Protein AF-A0A150PCC5-F1 (afdb_monomer_lite)

pLDDT: mean 95.42, std 3.1, range [85.5, 98.56]

Radius of gyration: 12.63 Å; chains: 1; bounding box: 30×24×35 Å

Sequence 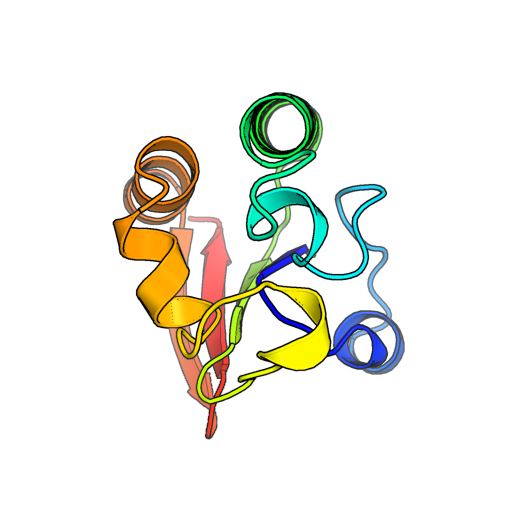(104 aa):
MFVWGFEPVIYDLADRPPATPYLYNVPQRAAWAREEAREALMRDLAASPPAAIVVERRDVFPSVTGDAIDSRDALGGFPALAGLIEARYERAAVIEDFEIYLGR

Organism: Sorangium cellulosum (NCBI:txid56)

Foldseek 3Di:
DAELADCLVCCVVVVHDHLAPPSYCLLCQAPVRNPVVLVRVLVSCVVRPDQKYKFFPPRADCVRRVDRHGSVRVVVVRVSVVVCQVVFWDFPDDDPGITMTGGD

Structure (mmCIF, N/CA/C/O backbone):
data_AF-A0A150PCC5-F1
#
_entry.id   AF-A0A150PCC5-F1
#
loop_
_atom_site.group_PDB
_atom_site.id
_atom_site.type_symbol
_atom_site.label_atom_id
_atom_site.label_alt_id
_atom_site.label_comp_id
_atom_site.label_asym_id
_atom_site.label_entity_id
_atom_site.label_seq_id
_atom_site.pdbx_PDB_ins_code
_atom_site.Cartn_x
_atom_site.Cartn_y
_atom_site.Cartn_z
_atom_site.occupancy
_atom_site.B_iso_or_equiv
_atom_site.auth_seq_id
_atom_site.auth_comp_id
_atom_site.auth_asym_id
_atom_site.auth_atom_id
_atom_site.pdbx_PDB_model_num
ATOM 1 N N . MET A 1 1 ? -7.670 4.343 5.785 1.00 94.56 1 MET A N 1
ATOM 2 C CA . MET A 1 1 ? -7.392 3.052 5.104 1.00 94.56 1 MET A CA 1
ATOM 3 C C . MET A 1 1 ? -6.216 3.267 4.169 1.00 94.56 1 MET A C 1
ATOM 5 O O . MET A 1 1 ? -5.979 4.416 3.822 1.00 94.56 1 MET A O 1
ATOM 9 N N . PHE A 1 2 ? -5.476 2.238 3.774 1.00 97.56 2 PHE A N 1
ATOM 10 C CA . PHE A 1 2 ? -4.449 2.372 2.739 1.00 97.56 2 PHE A CA 1
ATOM 11 C C . PHE A 1 2 ? -4.594 1.267 1.694 1.00 97.56 2 PHE A C 1
ATOM 13 O O . PHE A 1 2 ? -4.737 0.104 2.056 1.00 97.56 2 PHE A O 1
ATOM 20 N N . VAL A 1 3 ? -4.561 1.637 0.417 1.00 97.50 3 VAL A N 1
ATOM 21 C CA . VAL A 1 3 ? -4.592 0.717 -0.722 1.00 97.50 3 VAL A CA 1
ATOM 22 C C . VAL A 1 3 ? -3.205 0.697 -1.357 1.00 97.50 3 VAL A C 1
ATOM 24 O O . VAL A 1 3 ? -2.742 1.691 -1.913 1.00 97.50 3 VAL A O 1
ATOM 27 N N . TRP A 1 4 ? -2.537 -0.446 -1.262 1.00 97.69 4 TRP A N 1
ATOM 28 C CA . TRP A 1 4 ? -1.346 -0.779 -2.027 1.00 97.69 4 TRP A CA 1
ATOM 29 C C . TRP A 1 4 ? -1.784 -1.445 -3.335 1.00 97.69 4 TRP A C 1
ATOM 31 O O . TRP A 1 4 ? -1.892 -2.669 -3.425 1.00 97.69 4 TRP A O 1
ATOM 41 N N . GLY A 1 5 ? -2.087 -0.603 -4.318 1.00 96.56 5 GLY A N 1
ATOM 42 C CA . GLY A 1 5 ? -2.694 -0.988 -5.589 1.00 96.56 5 GLY A CA 1
ATOM 43 C C . GLY A 1 5 ? -2.972 0.224 -6.473 1.00 96.56 5 GLY A C 1
ATOM 44 O O . GLY A 1 5 ? -2.431 1.315 -6.233 1.00 96.56 5 GLY A O 1
ATOM 45 N N . PHE A 1 6 ? -3.848 0.036 -7.455 1.00 93.88 6 PHE A N 1
ATOM 46 C CA . PHE A 1 6 ? -4.319 1.057 -8.390 1.00 93.88 6 PHE A CA 1
ATOM 47 C C . PHE A 1 6 ? -5.838 1.305 -8.313 1.00 93.88 6 PHE A C 1
ATOM 49 O O . PHE A 1 6 ? -6.375 2.029 -9.146 1.00 93.88 6 PHE A O 1
ATOM 56 N N . GLU A 1 7 ? -6.522 0.782 -7.290 1.00 94.75 7 GLU A N 1
ATOM 57 C CA . GLU A 1 7 ? -7.978 0.923 -7.110 1.00 94.75 7 GLU A CA 1
ATOM 58 C C . GLU A 1 7 ? -8.381 1.956 -6.030 1.00 94.75 7 GLU A C 1
ATOM 60 O O . GLU A 1 7 ? -8.783 1.593 -4.917 1.00 94.75 7 GLU A O 1
ATOM 65 N N . PRO A 1 8 ? -8.334 3.279 -6.312 1.00 93.25 8 PRO A N 1
ATOM 66 C CA . PRO A 1 8 ? -8.741 4.307 -5.353 1.00 93.25 8 PRO A CA 1
ATOM 67 C C . PRO A 1 8 ? -10.254 4.323 -5.090 1.00 93.25 8 PRO A C 1
ATOM 69 O O . PRO A 1 8 ? -10.687 4.908 -4.098 1.00 93.25 8 PRO A O 1
ATOM 72 N N . VAL A 1 9 ? -11.065 3.669 -5.933 1.00 95.12 9 VAL A N 1
ATOM 73 C CA . VAL A 1 9 ? -12.523 3.556 -5.744 1.00 95.12 9 VAL A CA 1
ATOM 74 C C . VAL A 1 9 ? -12.882 2.896 -4.409 1.00 95.12 9 VAL A C 1
ATOM 76 O O . VAL A 1 9 ? -13.926 3.185 -3.831 1.00 95.12 9 VAL A O 1
ATOM 79 N N . ILE A 1 10 ? -11.984 2.074 -3.856 1.00 95.38 10 ILE A N 1
ATOM 80 C CA . ILE A 1 10 ? -12.163 1.428 -2.552 1.00 95.38 10 ILE A CA 1
ATOM 81 C C . ILE A 1 10 ? -12.330 2.473 -1.436 1.00 95.38 10 ILE A C 1
ATOM 83 O O . ILE A 1 10 ? -13.107 2.244 -0.512 1.00 95.38 10 ILE A O 1
ATOM 87 N N . TYR A 1 11 ? -11.658 3.629 -1.509 1.00 95.44 11 TYR A N 1
ATOM 88 C CA . TYR A 1 11 ? -11.814 4.697 -0.510 1.00 95.44 11 TYR A CA 1
ATOM 89 C C . TYR A 1 11 ? -13.237 5.261 -0.474 1.00 95.44 11 TYR A C 1
ATOM 91 O O . TYR A 1 11 ? -13.783 5.461 0.611 1.00 95.44 11 TYR A O 1
ATOM 99 N N . ASP A 1 12 ? -13.830 5.469 -1.650 1.00 95.50 12 ASP A N 1
ATOM 100 C CA . ASP A 1 12 ? -15.203 5.953 -1.809 1.00 95.50 12 ASP A CA 1
ATOM 101 C C . ASP A 1 12 ? -16.214 4.900 -1.334 1.00 95.50 12 ASP A C 1
ATOM 103 O O . ASP A 1 12 ? -17.020 5.160 -0.444 1.00 95.50 12 ASP A O 1
ATOM 107 N N . LEU A 1 13 ? -16.091 3.662 -1.826 1.00 95.31 13 LEU A N 1
ATOM 108 C CA . LEU A 1 13 ? -16.996 2.561 -1.473 1.00 95.31 13 LEU A CA 1
ATOM 109 C C . LEU A 1 13 ? -16.959 2.192 0.016 1.00 95.31 13 LEU A C 1
ATOM 111 O O . LEU A 1 13 ? -17.953 1.711 0.559 1.00 95.31 13 LEU A O 1
ATOM 115 N N . ALA A 1 14 ? -15.817 2.388 0.674 1.00 93.44 14 ALA A N 1
ATOM 116 C CA . ALA A 1 14 ? -15.661 2.125 2.099 1.00 93.44 14 ALA A CA 1
ATOM 117 C C . ALA A 1 14 ? -16.040 3.319 2.992 1.00 93.44 14 ALA A C 1
ATOM 119 O O . ALA A 1 14 ? -15.961 3.174 4.215 1.00 93.44 14 ALA A O 1
ATOM 120 N N . ASP A 1 15 ? -16.387 4.477 2.412 1.00 94.56 15 ASP A N 1
ATOM 121 C CA . ASP A 1 15 ? -16.582 5.756 3.114 1.00 94.56 15 ASP A CA 1
ATOM 122 C C . ASP A 1 15 ? -15.417 6.064 4.077 1.00 94.56 15 ASP A C 1
ATOM 124 O O . ASP A 1 15 ? -15.577 6.363 5.265 1.00 94.56 15 ASP A O 1
ATOM 128 N N . ARG A 1 16 ? -14.184 5.866 3.589 1.00 91.19 16 ARG A N 1
ATOM 129 C CA . ARG A 1 16 ? -12.962 5.956 4.401 1.00 91.19 16 ARG A CA 1
ATOM 130 C C . ARG A 1 16 ? -11.914 6.804 3.695 1.00 91.19 16 ARG A C 1
ATOM 132 O O . ARG A 1 16 ? -11.474 6.432 2.607 1.00 91.19 16 ARG A O 1
ATOM 139 N N . PRO A 1 17 ? -11.387 7.857 4.344 1.00 91.69 17 PRO A N 1
ATOM 140 C CA . PRO A 1 17 ? -10.317 8.634 3.748 1.00 91.69 17 PRO A CA 1
ATOM 141 C C . PRO A 1 17 ? -9.029 7.799 3.606 1.00 91.69 17 PRO A C 1
ATOM 143 O O . PRO A 1 17 ? -8.767 6.877 4.409 1.00 91.69 17 PRO A O 1
ATOM 146 N N . PRO A 1 18 ? -8.194 8.132 2.607 1.00 94.50 18 PRO A N 1
ATOM 147 C CA . PRO A 1 18 ? -6.871 7.550 2.477 1.00 94.50 18 PRO A CA 1
ATOM 148 C C . PRO A 1 18 ? -5.995 7.983 3.661 1.00 94.50 18 PRO A C 1
ATOM 150 O O . PRO A 1 18 ? -6.055 9.118 4.125 1.00 94.50 18 PRO A O 1
ATOM 153 N N . ALA A 1 19 ? -5.185 7.060 4.178 1.00 94.56 19 ALA A N 1
ATOM 154 C CA . ALA A 1 19 ? -4.270 7.324 5.293 1.00 94.56 19 ALA A CA 1
ATOM 155 C C . ALA A 1 19 ? -3.026 8.118 4.869 1.00 94.56 19 ALA A C 1
ATOM 157 O O . ALA A 1 19 ? -2.277 8.589 5.718 1.00 94.56 19 ALA A O 1
ATOM 158 N N . THR A 1 20 ? -2.806 8.248 3.562 1.00 95.31 20 THR A N 1
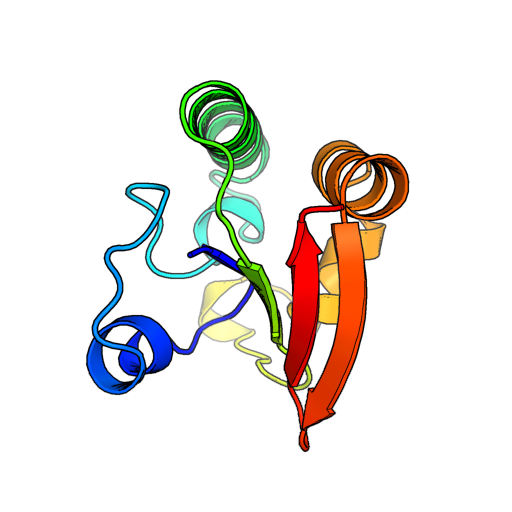ATOM 159 C CA . THR A 1 20 ? -1.653 8.923 2.965 1.00 95.31 20 THR A CA 1
ATOM 160 C C . THR A 1 20 ? -2.132 9.729 1.754 1.00 95.31 20 THR A C 1
ATOM 162 O O . THR A 1 20 ? -3.177 9.394 1.192 1.00 95.31 20 THR A O 1
ATOM 165 N N . PRO A 1 21 ? -1.388 10.746 1.291 1.00 93.62 21 PRO A N 1
ATOM 166 C CA . PRO A 1 21 ? -1.696 11.438 0.038 1.00 93.62 21 PRO A CA 1
ATOM 167 C C . PRO A 1 21 ? -1.592 10.541 -1.211 1.00 93.62 21 PRO A C 1
ATOM 169 O O . PRO A 1 21 ? -2.083 10.912 -2.277 1.00 93.62 21 PRO A O 1
ATOM 172 N N . TYR A 1 22 ? -0.958 9.369 -1.104 1.00 94.88 22 TYR A N 1
ATOM 173 C CA . TYR A 1 22 ? -0.835 8.413 -2.200 1.00 94.88 22 TYR A CA 1
ATOM 174 C C . TYR A 1 22 ? -2.126 7.601 -2.365 1.00 94.88 22 TYR A C 1
ATOM 176 O O . TYR A 1 22 ? -2.400 6.667 -1.612 1.00 94.88 22 TYR A O 1
ATOM 184 N N . LEU A 1 23 ? -2.917 7.961 -3.382 1.00 93.50 23 LEU A N 1
ATOM 185 C CA . LEU A 1 23 ? -4.162 7.268 -3.746 1.00 93.50 23 LEU A CA 1
ATOM 186 C C . LEU A 1 23 ? -3.928 5.916 -4.442 1.00 93.50 23 LEU A C 1
ATOM 188 O O . LEU A 1 23 ? -4.820 5.076 -4.452 1.00 93.50 23 LEU A O 1
ATOM 192 N N . TYR A 1 24 ? -2.741 5.729 -5.017 1.00 93.25 24 TYR A N 1
ATOM 193 C CA . TYR A 1 24 ? -2.268 4.525 -5.697 1.00 93.25 24 TYR A CA 1
ATOM 194 C C . TYR A 1 24 ? -0.741 4.441 -5.556 1.00 93.25 24 TYR A C 1
ATOM 196 O O . TYR A 1 24 ? -0.087 5.437 -5.229 1.00 93.25 24 TYR A O 1
ATOM 204 N N . ASN A 1 25 ? -0.155 3.271 -5.808 1.00 95.06 25 ASN A N 1
ATOM 205 C CA . ASN A 1 25 ? 1.241 2.988 -5.446 1.00 95.06 25 ASN A CA 1
ATOM 206 C C . ASN A 1 25 ? 2.286 3.164 -6.569 1.00 95.06 25 ASN A C 1
ATOM 208 O O . ASN A 1 25 ? 3.444 2.767 -6.413 1.00 95.06 25 ASN A O 1
ATOM 212 N N . VAL A 1 26 ? 1.904 3.753 -7.707 1.00 94.56 26 VAL A N 1
ATOM 213 C CA . VAL A 1 26 ? 2.812 3.970 -8.850 1.00 94.56 26 VAL A CA 1
ATOM 214 C C . VAL A 1 26 ? 4.090 4.715 -8.446 1.00 94.56 26 VAL A C 1
ATOM 216 O O . VAL A 1 26 ? 5.156 4.227 -8.820 1.00 94.56 26 VAL A O 1
ATOM 219 N N . PRO A 1 27 ? 4.066 5.825 -7.676 1.00 95.31 27 PRO A N 1
ATOM 220 C CA . PRO A 1 27 ? 5.302 6.514 -7.289 1.00 95.31 27 PRO A CA 1
ATOM 221 C C . PRO A 1 27 ? 6.276 5.615 -6.516 1.00 95.31 27 PRO A C 1
ATOM 223 O O . PRO A 1 27 ? 7.483 5.701 -6.707 1.00 95.31 27 PRO A O 1
ATOM 226 N N . GLN A 1 28 ? 5.763 4.698 -5.692 1.00 96.50 28 GLN A N 1
ATOM 227 C CA . GLN A 1 28 ? 6.560 3.742 -4.914 1.00 96.50 28 GLN A CA 1
ATOM 228 C C . GLN A 1 28 ? 7.061 2.551 -5.738 1.00 96.50 28 GLN A C 1
ATOM 230 O O . GLN A 1 28 ? 7.862 1.748 -5.246 1.00 96.50 28 GLN A O 1
ATOM 235 N N . ARG A 1 29 ? 6.574 2.401 -6.971 1.00 94.56 29 ARG A N 1
ATOM 236 C CA . ARG A 1 29 ? 6.953 1.332 -7.8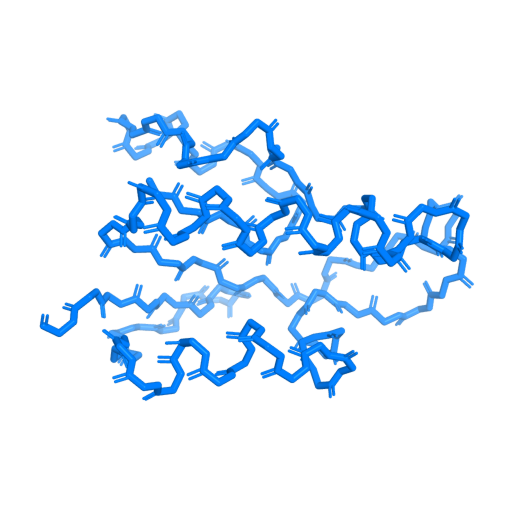97 1.00 94.56 29 ARG A CA 1
ATOM 237 C C . ARG A 1 29 ? 7.838 1.849 -9.024 1.00 94.56 29 ARG A C 1
ATOM 239 O O . ARG A 1 29 ? 8.805 1.178 -9.368 1.00 94.56 29 ARG A O 1
ATOM 246 N N . ALA A 1 30 ? 7.584 3.038 -9.551 1.00 92.62 30 ALA A N 1
ATOM 247 C CA . ALA A 1 30 ? 8.299 3.565 -10.701 1.00 92.62 30 ALA A CA 1
ATOM 248 C C . ALA A 1 30 ? 9.733 4.001 -10.349 1.00 92.62 30 ALA A C 1
ATOM 250 O O . ALA A 1 30 ? 9.962 4.718 -9.377 1.00 92.62 30 ALA A O 1
ATOM 251 N N . ALA A 1 31 ? 10.710 3.587 -11.162 1.00 90.31 31 ALA A N 1
ATOM 252 C CA . ALA A 1 31 ? 12.139 3.763 -10.869 1.00 90.31 31 ALA A CA 1
ATOM 253 C C . ALA A 1 31 ? 12.580 5.223 -10.642 1.00 90.31 31 ALA A C 1
ATOM 255 O O . ALA A 1 31 ? 13.581 5.456 -9.977 1.00 90.31 31 ALA A O 1
ATOM 256 N N . TRP A 1 32 ? 11.841 6.197 -11.176 1.00 89.56 32 TRP A N 1
ATOM 257 C CA . TRP A 1 32 ? 12.179 7.621 -11.124 1.00 89.56 32 TRP A CA 1
ATOM 258 C C . TRP A 1 32 ? 11.806 8.334 -9.811 1.00 89.56 32 TRP A C 1
ATOM 260 O O . TRP A 1 32 ? 12.267 9.452 -9.611 1.00 89.56 32 TRP A O 1
ATOM 270 N N . ALA A 1 33 ? 10.988 7.735 -8.936 1.00 94.31 33 ALA A N 1
ATOM 271 C CA . ALA A 1 33 ? 10.630 8.312 -7.624 1.00 94.31 33 ALA A CA 1
ATOM 272 C C . ALA A 1 33 ? 10.548 7.283 -6.486 1.00 94.31 33 ALA A C 1
ATOM 274 O O . ALA A 1 33 ? 10.107 7.605 -5.381 1.00 94.31 33 ALA A O 1
ATOM 275 N N . ARG A 1 34 ? 10.925 6.029 -6.764 1.00 94.62 34 ARG A N 1
ATOM 276 C CA . ARG A 1 34 ? 10.706 4.880 -5.884 1.00 94.62 34 ARG A CA 1
ATOM 277 C C . ARG A 1 34 ? 11.198 5.122 -4.462 1.00 94.62 34 ARG A C 1
ATOM 279 O O . ARG A 1 34 ? 10.452 4.853 -3.526 1.00 94.62 34 ARG A O 1
ATOM 286 N N . GLU A 1 35 ? 12.434 5.577 -4.299 1.00 96.00 35 GLU A N 1
ATOM 287 C CA . GLU A 1 35 ? 13.068 5.683 -2.983 1.00 96.00 35 GLU A CA 1
ATOM 288 C C . GLU A 1 35 ? 12.407 6.786 -2.148 1.00 96.00 35 GLU A C 1
ATOM 290 O O . GLU A 1 35 ? 11.876 6.517 -1.067 1.00 96.00 35 GLU A O 1
ATOM 295 N N . GLU A 1 36 ? 12.307 8.000 -2.690 1.00 97.50 36 GLU A N 1
ATOM 296 C CA . GLU A 1 36 ? 11.724 9.148 -1.994 1.00 97.50 36 GLU A CA 1
ATOM 297 C C . GLU A 1 36 ? 10.240 8.925 -1.669 1.00 97.50 36 GLU A C 1
ATOM 299 O O . GLU A 1 36 ? 9.774 9.263 -0.575 1.00 97.50 36 GLU A O 1
ATOM 304 N N . ALA A 1 37 ? 9.486 8.318 -2.592 1.00 97.69 37 ALA A N 1
ATOM 305 C CA . ALA A 1 37 ? 8.068 8.031 -2.396 1.00 97.69 37 ALA A CA 1
ATOM 306 C C . ALA A 1 37 ? 7.827 6.921 -1.364 1.00 97.69 37 ALA A C 1
ATOM 308 O O . ALA A 1 37 ? 6.820 6.953 -0.651 1.00 97.69 37 ALA A O 1
ATOM 309 N N . ARG A 1 38 ? 8.727 5.935 -1.270 1.00 98.12 38 ARG A N 1
ATOM 310 C CA . ARG A 1 38 ? 8.665 4.882 -0.246 1.00 98.12 38 ARG A CA 1
ATOM 311 C C . ARG A 1 38 ? 8.978 5.436 1.135 1.00 98.12 38 ARG A C 1
ATOM 313 O O . ARG A 1 38 ? 8.268 5.112 2.084 1.00 98.12 38 ARG A O 1
ATOM 320 N N . GLU A 1 39 ? 9.983 6.296 1.254 1.00 98.25 39 GLU A N 1
ATOM 321 C CA . GLU A 1 39 ? 10.288 6.968 2.518 1.00 98.25 39 GLU A CA 1
ATOM 322 C C . GLU A 1 39 ? 9.130 7.849 2.993 1.00 98.25 39 GLU A C 1
ATOM 324 O O . GLU A 1 39 ? 8.744 7.785 4.162 1.00 98.25 39 GLU A O 1
ATOM 329 N N . ALA A 1 40 ? 8.557 8.653 2.093 1.00 98.25 40 ALA A N 1
ATOM 330 C CA . ALA A 1 40 ? 7.395 9.480 2.398 1.00 98.25 40 ALA A CA 1
ATOM 331 C C . ALA A 1 40 ? 6.204 8.625 2.848 1.00 98.25 40 ALA A C 1
ATOM 333 O O . ALA A 1 40 ? 5.639 8.882 3.909 1.00 98.25 40 ALA A O 1
ATOM 334 N N . LEU A 1 41 ? 5.906 7.548 2.114 1.00 98.31 41 LEU A N 1
ATOM 335 C CA . LEU A 1 41 ? 4.848 6.610 2.477 1.00 98.31 41 LEU A CA 1
ATOM 336 C C . LEU A 1 41 ? 5.050 6.028 3.885 1.00 98.31 41 LEU A C 1
ATOM 338 O O . LEU A 1 41 ? 4.117 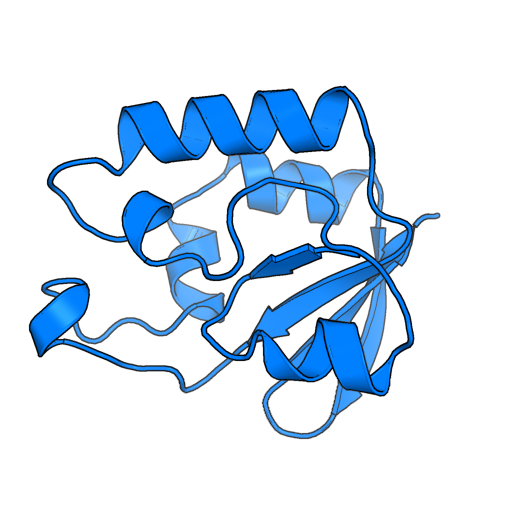6.009 4.684 1.00 98.31 41 LEU A O 1
ATOM 342 N N . MET A 1 42 ? 6.261 5.574 4.219 1.00 98.38 42 MET A N 1
ATOM 343 C CA . MET A 1 42 ? 6.521 5.008 5.546 1.00 98.38 42 MET A CA 1
ATOM 344 C C . MET A 1 42 ? 6.403 6.049 6.664 1.00 98.38 42 MET A C 1
ATOM 346 O O . MET A 1 42 ? 5.940 5.704 7.753 1.00 98.38 42 MET A O 1
ATOM 350 N N . ARG A 1 43 ? 6.771 7.315 6.413 1.00 98.31 43 ARG A N 1
ATOM 351 C CA . ARG A 1 43 ? 6.538 8.415 7.367 1.00 98.31 43 ARG A CA 1
ATOM 352 C C . ARG A 1 43 ? 5.044 8.639 7.603 1.00 98.31 43 ARG A C 1
ATOM 354 O O . ARG A 1 43 ? 4.631 8.716 8.759 1.00 98.31 43 ARG A O 1
ATOM 361 N N . ASP A 1 44 ? 4.244 8.671 6.542 1.00 97.81 44 ASP A N 1
ATOM 362 C CA . ASP A 1 44 ? 2.797 8.889 6.639 1.00 97.81 44 ASP A CA 1
ATOM 363 C C . ASP A 1 44 ? 2.101 7.743 7.386 1.00 97.81 44 ASP A C 1
ATOM 365 O O . ASP A 1 44 ? 1.332 7.981 8.318 1.00 97.81 44 ASP A O 1
ATOM 369 N N . LEU A 1 45 ? 2.435 6.490 7.055 1.00 97.44 45 LEU A N 1
ATOM 370 C CA . LEU A 1 45 ? 1.884 5.305 7.724 1.00 97.44 45 LEU A CA 1
ATOM 371 C C . LEU A 1 45 ? 2.295 5.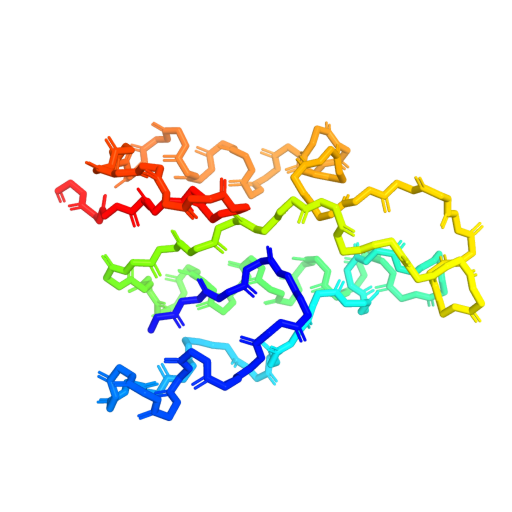207 9.200 1.00 97.44 45 LEU A C 1
ATOM 373 O O . LEU A 1 45 ? 1.553 4.648 10.008 1.00 97.44 45 LEU A O 1
ATOM 377 N N . ALA A 1 46 ? 3.467 5.728 9.570 1.00 96.81 46 ALA A N 1
ATOM 378 C CA . ALA A 1 46 ? 3.889 5.800 10.965 1.00 96.81 46 ALA A CA 1
ATOM 379 C C . ALA A 1 46 ? 3.141 6.898 11.738 1.00 96.81 46 ALA A C 1
ATOM 381 O O . ALA A 1 46 ? 2.779 6.683 12.896 1.00 96.81 46 ALA A O 1
ATOM 382 N N . ALA A 1 47 ? 2.903 8.053 11.108 1.00 96.56 47 ALA A N 1
ATOM 383 C CA . ALA A 1 47 ? 2.191 9.179 11.710 1.00 96.56 47 ALA A CA 1
ATOM 384 C C . ALA A 1 47 ? 0.683 8.917 11.854 1.00 96.56 47 ALA A C 1
ATOM 386 O O . ALA A 1 47 ? 0.079 9.329 12.844 1.00 96.56 47 ALA A O 1
ATOM 387 N N . SER A 1 48 ? 0.084 8.217 10.889 1.00 94.62 48 SER A N 1
ATOM 388 C CA . SER A 1 48 ? -1.339 7.873 10.869 1.00 94.62 48 SER A CA 1
ATOM 389 C C . SER A 1 48 ? -1.538 6.418 10.421 1.00 94.62 48 SER A C 1
ATOM 391 O O . SER A 1 48 ? -1.828 6.155 9.249 1.00 94.62 48 SER A O 1
ATOM 393 N N . PRO A 1 49 ? -1.368 5.441 11.333 1.00 96.00 49 PRO A N 1
ATOM 394 C CA . PRO A 1 49 ? -1.536 4.032 10.999 1.00 96.00 49 PRO A CA 1
ATOM 395 C C . PRO A 1 49 ? -2.966 3.745 10.512 1.00 96.00 49 PRO A C 1
ATOM 397 O O . PRO A 1 49 ? -3.927 4.008 11.242 1.00 96.00 49 PRO A O 1
ATOM 400 N N . PRO A 1 50 ? -3.159 3.213 9.292 1.00 96.62 50 PRO A N 1
ATOM 401 C CA . PRO A 1 50 ? -4.493 2.891 8.806 1.00 96.62 50 PRO A CA 1
ATOM 402 C C . PRO A 1 50 ? -5.117 1.739 9.603 1.00 96.62 50 PRO A C 1
ATOM 404 O O . PRO A 1 50 ? -4.448 0.783 9.959 1.00 96.62 50 PRO A O 1
ATOM 407 N N . ALA A 1 51 ? -6.440 1.757 9.786 1.00 96.00 51 ALA A N 1
ATOM 408 C CA . ALA A 1 51 ? -7.154 0.608 10.364 1.00 96.00 51 ALA A CA 1
ATOM 409 C C . ALA A 1 51 ? -7.134 -0.645 9.460 1.00 96.00 51 ALA A C 1
ATOM 411 O O . ALA A 1 51 ? -7.331 -1.759 9.939 1.00 96.00 51 ALA A O 1
ATOM 412 N N . ALA A 1 52 ? -6.929 -0.450 8.154 1.00 97.12 52 ALA A N 1
ATOM 413 C CA . ALA A 1 52 ? -6.877 -1.511 7.159 1.00 97.12 52 ALA A CA 1
ATOM 414 C C . ALA A 1 52 ? -5.880 -1.170 6.045 1.00 97.12 52 ALA A C 1
ATOM 416 O O . ALA A 1 52 ? -5.852 -0.022 5.578 1.00 97.12 52 ALA A O 1
ATOM 417 N N . ILE A 1 53 ? -5.119 -2.174 5.611 1.00 98.00 53 ILE A N 1
ATOM 418 C CA . ILE A 1 53 ? -4.280 -2.151 4.412 1.00 98.00 53 ILE A CA 1
ATOM 419 C C . ILE A 1 53 ? -4.866 -3.149 3.412 1.00 98.00 53 ILE A C 1
ATOM 421 O O . ILE A 1 53 ? -5.075 -4.312 3.747 1.00 98.00 53 ILE A O 1
ATOM 425 N N . VAL A 1 54 ? -5.127 -2.694 2.192 1.00 98.00 54 VAL A N 1
ATOM 426 C CA . VAL A 1 54 ? -5.562 -3.533 1.073 1.00 98.00 54 VAL A CA 1
ATOM 427 C C . VAL A 1 54 ? -4.387 -3.690 0.120 1.00 98.00 54 VAL A C 1
ATOM 429 O O . VAL A 1 54 ? -3.787 -2.692 -0.266 1.00 98.00 54 VAL A O 1
ATOM 432 N N . VAL A 1 55 ? -4.040 -4.920 -0.237 1.00 98.25 55 VAL A N 1
ATOM 433 C CA . VAL A 1 55 ? -2.979 -5.241 -1.199 1.00 98.25 55 VAL A CA 1
ATOM 434 C C . VAL A 1 55 ? -3.629 -5.853 -2.429 1.00 98.25 55 VAL A C 1
ATOM 436 O O . VAL A 1 55 ? -4.320 -6.864 -2.319 1.00 98.25 55 VAL A O 1
ATOM 439 N N . GLU A 1 56 ? -3.410 -5.235 -3.581 1.00 97.81 56 GLU A N 1
ATOM 440 C CA . GLU A 1 56 ? -3.985 -5.654 -4.858 1.00 97.81 56 GLU A CA 1
ATOM 441 C C . GLU A 1 56 ? -3.050 -6.589 -5.638 1.00 97.81 56 GLU A C 1
ATOM 443 O O . GLU A 1 56 ? -1.822 -6.496 -5.543 1.00 97.81 56 GLU A O 1
ATOM 448 N N . ARG A 1 57 ? -3.645 -7.505 -6.402 1.00 97.25 57 ARG A N 1
ATOM 449 C CA . ARG A 1 57 ? -2.991 -8.430 -7.331 1.00 97.25 57 ARG A CA 1
ATOM 450 C C . ARG A 1 57 ? -3.451 -8.157 -8.758 1.00 97.25 57 ARG A C 1
ATOM 452 O O . ARG A 1 57 ? -4.537 -7.635 -8.981 1.00 97.25 57 ARG A O 1
ATOM 459 N N . ARG A 1 58 ? -2.643 -8.588 -9.731 1.00 94.25 58 ARG A N 1
ATOM 460 C CA . ARG A 1 58 ? -2.919 -8.506 -11.182 1.00 94.25 58 ARG A CA 1
ATOM 461 C C . ARG A 1 58 ? -3.106 -7.086 -11.745 1.00 94.25 58 ARG A C 1
ATOM 463 O O . ARG A 1 58 ? -3.410 -6.945 -12.928 1.00 94.25 58 ARG A O 1
ATOM 470 N N . ASP A 1 59 ? -2.802 -6.048 -10.972 1.00 93.19 59 ASP A N 1
ATOM 471 C CA . ASP A 1 59 ? -2.801 -4.639 -11.378 1.00 93.19 59 ASP A CA 1
ATOM 472 C C . ASP A 1 59 ? -1.485 -4.252 -12.084 1.00 93.19 59 ASP A C 1
ATOM 474 O O . ASP A 1 59 ? -0.631 -3.491 -11.607 1.00 93.19 59 ASP A O 1
ATOM 478 N N . VAL A 1 60 ? -1.283 -4.851 -13.257 1.00 91.00 60 VAL A N 1
ATOM 479 C CA . VAL A 1 60 ? -0.055 -4.704 -14.044 1.00 91.00 60 VAL A CA 1
ATOM 480 C C . VAL A 1 60 ? -0.197 -3.560 -15.050 1.00 91.00 60 VAL A C 1
ATOM 482 O O . VAL A 1 60 ? -0.977 -3.644 -15.997 1.00 91.00 60 VAL A O 1
ATOM 485 N N . PHE A 1 61 ? 0.622 -2.513 -14.893 1.00 87.44 61 PHE A N 1
ATOM 486 C CA . PHE A 1 61 ? 0.623 -1.325 -15.761 1.00 87.44 61 PHE A CA 1
ATOM 487 C C . PHE A 1 61 ? 2.031 -0.989 -16.293 1.00 87.44 61 PHE A C 1
ATOM 489 O O . PHE A 1 61 ? 2.625 0.014 -15.885 1.00 87.44 61 PHE A O 1
ATOM 496 N N . PRO A 1 62 ? 2.585 -1.766 -17.248 1.00 88.12 62 PRO A N 1
ATOM 497 C CA . PRO A 1 62 ? 3.991 -1.643 -17.641 1.00 88.12 62 PRO A CA 1
ATOM 498 C C . PRO A 1 62 ? 4.341 -0.308 -18.291 1.00 88.12 62 PRO A C 1
ATOM 500 O O . PRO A 1 62 ? 5.445 0.200 -18.109 1.00 88.12 62 PRO A O 1
ATOM 503 N N . SER A 1 63 ? 3.392 0.299 -19.006 1.00 87.00 63 SER A N 1
ATOM 504 C CA . SER A 1 63 ? 3.560 1.635 -19.587 1.00 87.00 63 SER A CA 1
ATOM 505 C C . SER A 1 63 ? 3.719 2.737 -18.535 1.00 87.00 63 SER A C 1
ATOM 507 O O . SER A 1 63 ? 4.150 3.833 -18.877 1.00 87.00 63 SER A O 1
ATOM 509 N N . VAL A 1 64 ? 3.354 2.463 -17.278 1.00 85.75 64 VAL A N 1
ATOM 510 C CA . VAL A 1 64 ? 3.386 3.417 -16.165 1.00 85.75 64 VAL A CA 1
ATOM 511 C C . VAL A 1 64 ? 4.538 3.108 -15.208 1.00 85.75 64 VAL A C 1
ATOM 513 O O . VAL A 1 64 ? 5.302 4.008 -14.857 1.00 85.75 64 VAL A O 1
ATOM 516 N N . THR A 1 65 ? 4.689 1.850 -14.783 1.00 85.50 65 THR A N 1
ATOM 517 C CA . THR A 1 65 ? 5.693 1.455 -13.777 1.00 85.50 65 THR A CA 1
ATOM 518 C C . THR A 1 65 ? 7.046 1.088 -14.380 1.00 85.50 65 THR A C 1
ATOM 520 O O . THR A 1 65 ? 8.054 1.134 -13.675 1.00 85.50 65 THR A O 1
ATOM 523 N N . GLY A 1 66 ? 7.087 0.769 -15.678 1.00 87.12 66 GLY A N 1
ATOM 524 C CA . GLY A 1 66 ? 8.284 0.290 -16.369 1.00 87.12 66 GLY A CA 1
ATOM 525 C C . GLY A 1 66 ? 8.588 -1.195 -16.137 1.00 87.12 66 GLY A C 1
ATOM 526 O O . GLY A 1 66 ? 9.649 -1.660 -16.548 1.00 87.12 66 GLY A O 1
ATOM 527 N N . ASP A 1 67 ? 7.682 -1.940 -15.495 1.00 87.50 67 ASP A N 1
ATOM 528 C CA . ASP A 1 67 ? 7.804 -3.377 -15.230 1.00 87.50 67 ASP A CA 1
ATOM 529 C C . ASP A 1 67 ? 6.456 -4.113 -15.354 1.00 87.50 67 ASP A C 1
ATOM 531 O O . ASP A 1 67 ? 5.394 -3.503 -15.418 1.00 87.50 67 ASP A O 1
ATOM 535 N N . ALA A 1 68 ? 6.502 -5.447 -15.427 1.00 91.56 68 ALA A N 1
ATOM 536 C CA . ALA A 1 68 ? 5.319 -6.312 -15.503 1.00 91.56 68 ALA A CA 1
ATOM 537 C C . ALA A 1 68 ? 4.970 -6.953 -14.146 1.00 91.56 68 ALA A C 1
ATOM 539 O O . ALA A 1 68 ? 4.433 -8.058 -14.098 1.00 91.56 68 ALA A O 1
ATOM 540 N N . ILE A 1 69 ? 5.343 -6.294 -13.050 1.00 93.69 69 ILE A N 1
ATOM 541 C CA . ILE A 1 69 ? 5.101 -6.773 -11.686 1.00 93.69 69 ILE A CA 1
ATOM 542 C C . ILE A 1 69 ? 3.728 -6.238 -11.251 1.00 93.69 69 ILE A C 1
ATOM 544 O O . ILE A 1 69 ? 3.334 -5.163 -11.694 1.00 93.69 69 ILE A O 1
ATOM 548 N N . ASP A 1 70 ? 2.965 -6.966 -10.440 1.00 95.25 70 ASP A N 1
ATOM 549 C CA . ASP A 1 70 ? 1.746 -6.427 -9.821 1.00 95.25 70 ASP A CA 1
ATOM 550 C C . ASP A 1 70 ? 2.063 -5.790 -8.457 1.00 95.25 70 ASP A C 1
ATOM 552 O O . ASP A 1 70 ? 3.208 -5.790 -7.988 1.00 95.25 70 ASP A O 1
ATOM 556 N N . SER A 1 71 ? 1.075 -5.189 -7.808 1.00 96.81 71 SER A N 1
ATOM 557 C CA . SER A 1 71 ? 1.285 -4.545 -6.516 1.00 96.81 71 SER A CA 1
ATOM 558 C C . SER A 1 71 ? 1.687 -5.546 -5.444 1.00 96.81 71 SER A C 1
ATOM 560 O O . SER A 1 71 ? 2.668 -5.314 -4.727 1.00 96.81 71 SER A O 1
ATOM 562 N N . ARG A 1 72 ? 1.012 -6.689 -5.347 1.00 96.94 72 ARG A N 1
ATOM 563 C CA . ARG A 1 72 ? 1.359 -7.717 -4.367 1.00 96.94 72 ARG A CA 1
ATOM 564 C C . ARG A 1 72 ? 2.810 -8.169 -4.500 1.00 96.94 72 ARG A C 1
ATOM 566 O O . ARG A 1 72 ? 3.498 -8.272 -3.487 1.00 96.94 72 ARG A O 1
ATOM 573 N N . ASP A 1 73 ? 3.289 -8.471 -5.699 1.00 96.06 73 ASP A N 1
ATOM 574 C CA . ASP A 1 73 ? 4.648 -8.970 -5.908 1.00 96.06 73 ASP A CA 1
ATOM 575 C C . ASP A 1 73 ? 5.686 -7.857 -5.737 1.00 96.06 73 ASP A C 1
ATOM 577 O O . ASP A 1 73 ? 6.774 -8.102 -5.204 1.00 96.06 73 ASP A O 1
ATOM 581 N N . ALA A 1 74 ? 5.326 -6.606 -6.048 1.00 95.50 74 ALA A N 1
ATOM 582 C CA . ALA A 1 74 ? 6.159 -5.444 -5.745 1.00 95.50 74 ALA A CA 1
ATOM 583 C C . ALA A 1 74 ? 6.411 -5.266 -4.234 1.00 95.50 74 ALA A C 1
ATOM 585 O O . ALA A 1 74 ? 7.437 -4.689 -3.855 1.00 95.50 74 ALA A O 1
ATOM 586 N N . LEU A 1 75 ? 5.538 -5.798 -3.367 1.00 95.44 75 LEU A N 1
ATOM 587 C CA . LEU A 1 75 ? 5.727 -5.787 -1.912 1.00 95.44 75 LEU A CA 1
ATOM 588 C C . LEU A 1 75 ? 6.996 -6.544 -1.487 1.00 95.44 75 LEU A C 1
ATOM 590 O O . LEU A 1 75 ? 7.681 -6.117 -0.558 1.00 95.44 75 LEU A O 1
ATOM 594 N N . GLY A 1 76 ? 7.364 -7.617 -2.200 1.00 92.75 76 GLY A N 1
ATOM 595 C CA . GLY A 1 76 ? 8.601 -8.366 -1.942 1.00 92.75 76 GLY A CA 1
ATOM 596 C C . GLY A 1 76 ? 9.866 -7.524 -2.143 1.00 92.75 76 GLY A C 1
ATOM 597 O O . GLY A 1 76 ? 10.877 -7.747 -1.482 1.00 92.75 76 GLY A O 1
ATOM 598 N N . GLY A 1 77 ? 9.793 -6.503 -3.001 1.00 94.56 77 GLY A N 1
ATOM 599 C CA . GLY A 1 77 ? 10.852 -5.519 -3.208 1.00 94.56 77 GLY A CA 1
ATOM 600 C C . GLY A 1 77 ? 10.789 -4.322 -2.257 1.00 94.56 77 GLY A C 1
ATOM 601 O O . GLY A 1 77 ? 11.538 -3.367 -2.467 1.00 94.56 77 GLY A O 1
ATOM 602 N N . PHE A 1 78 ? 9.901 -4.319 -1.257 1.00 97.56 78 PHE A N 1
ATOM 603 C CA . PHE A 1 78 ? 9.726 -3.219 -0.305 1.00 97.56 78 PHE A CA 1
ATOM 604 C C . PHE A 1 78 ? 9.651 -3.716 1.156 1.00 97.56 78 PHE A C 1
ATOM 606 O O . PHE A 1 78 ? 8.585 -3.682 1.781 1.00 97.56 78 PHE A O 1
ATOM 613 N N . PRO A 1 79 ? 10.794 -4.132 1.744 1.00 98.00 79 PRO A N 1
ATOM 614 C CA . PRO A 1 79 ? 10.829 -4.777 3.059 1.00 98.00 79 PRO A CA 1
ATOM 615 C C . PRO A 1 79 ? 10.222 -3.953 4.200 1.00 98.00 7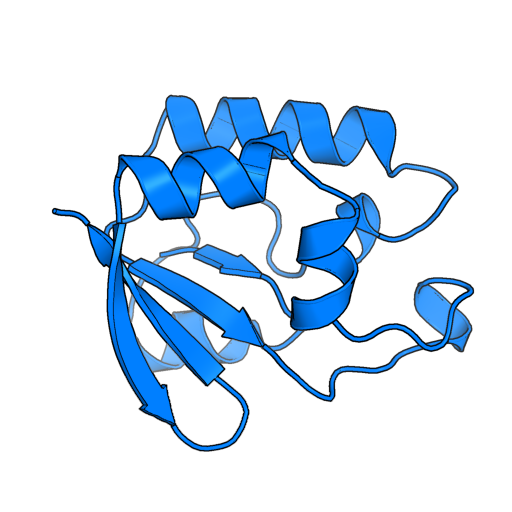9 PRO A C 1
ATOM 617 O O . PRO A 1 79 ? 9.667 -4.525 5.131 1.00 98.00 79 PRO A O 1
ATOM 620 N N . ALA A 1 80 ? 10.297 -2.619 4.139 1.00 98.19 80 ALA A N 1
ATOM 621 C CA . ALA A 1 80 ? 9.752 -1.757 5.187 1.00 98.19 80 ALA A CA 1
ATOM 622 C C . ALA A 1 80 ? 8.218 -1.852 5.290 1.00 98.19 80 ALA A C 1
ATOM 624 O O . ALA A 1 80 ? 7.687 -1.986 6.392 1.00 98.19 80 ALA A O 1
ATOM 625 N N . LEU A 1 81 ? 7.507 -1.836 4.156 1.00 98.38 81 LEU A N 1
ATOM 626 C CA . LEU A 1 81 ? 6.052 -1.999 4.144 1.00 98.38 81 LEU A CA 1
ATOM 627 C C . LEU A 1 81 ? 5.655 -3.443 4.468 1.00 98.38 81 LEU A C 1
ATOM 629 O O . LEU A 1 81 ? 4.741 -3.659 5.261 1.00 98.38 81 LEU A O 1
ATOM 633 N N . ALA A 1 82 ? 6.373 -4.424 3.910 1.00 98.25 82 ALA A N 1
ATOM 634 C CA . ALA A 1 82 ? 6.136 -5.837 4.205 1.00 98.25 82 ALA A CA 1
ATOM 635 C C . ALA A 1 82 ? 6.274 -6.128 5.711 1.00 98.25 82 ALA A C 1
ATOM 637 O O . ALA A 1 82 ? 5.379 -6.719 6.315 1.00 98.25 82 ALA A O 1
ATOM 638 N N . GLY A 1 83 ? 7.343 -5.623 6.334 1.00 98.12 83 GLY A N 1
ATOM 639 C CA . GLY A 1 83 ? 7.587 -5.754 7.768 1.00 98.12 83 GLY A CA 1
ATOM 640 C C . GLY A 1 83 ? 6.556 -5.017 8.624 1.00 98.12 83 GLY A C 1
ATOM 641 O O . GLY A 1 83 ? 6.152 -5.534 9.663 1.00 98.12 83 GLY A O 1
ATOM 642 N N . LEU A 1 84 ? 6.067 -3.845 8.194 1.00 98.25 84 LEU A N 1
ATOM 643 C CA . LEU A 1 84 ? 4.972 -3.148 8.880 1.00 98.25 84 LEU A CA 1
ATOM 644 C C . LEU A 1 84 ? 3.695 -4.001 8.906 1.00 98.25 84 LEU A C 1
ATOM 646 O O . LEU A 1 84 ? 3.078 -4.138 9.966 1.00 98.25 84 LEU A O 1
ATOM 650 N N . ILE A 1 85 ? 3.310 -4.565 7.757 1.00 98.25 85 ILE A N 1
ATOM 651 C CA . ILE A 1 85 ? 2.127 -5.426 7.628 1.00 98.25 85 ILE A CA 1
ATOM 652 C C . ILE A 1 85 ? 2.281 -6.657 8.527 1.00 98.25 85 ILE A C 1
ATOM 654 O O . ILE A 1 85 ? 1.415 -6.918 9.357 1.00 98.25 85 ILE A O 1
ATOM 658 N N . GLU A 1 86 ? 3.409 -7.362 8.433 1.00 97.88 86 GLU A N 1
ATOM 659 C CA . GLU A 1 86 ? 3.687 -8.557 9.238 1.00 97.88 86 GLU A CA 1
ATOM 660 C C . GLU A 1 86 ? 3.682 -8.273 10.751 1.00 97.88 86 GLU A C 1
ATOM 662 O O . GLU A 1 86 ? 3.150 -9.057 11.544 1.00 97.88 86 GLU A O 1
ATOM 667 N N . ALA A 1 87 ? 4.238 -7.136 11.173 1.00 97.94 87 ALA A N 1
ATOM 668 C CA . ALA A 1 87 ? 4.377 -6.797 12.586 1.00 97.94 87 ALA A CA 1
ATOM 669 C C . ALA A 1 87 ? 3.085 -6.272 13.230 1.00 97.94 87 ALA A C 1
ATOM 671 O O . ALA A 1 87 ? 2.892 -6.465 14.433 1.00 97.94 87 ALA A O 1
ATOM 672 N N . ARG A 1 88 ? 2.214 -5.589 12.478 1.00 98.19 88 ARG A N 1
ATOM 673 C CA . ARG A 1 88 ? 1.090 -4.823 13.057 1.00 98.19 88 ARG A CA 1
ATOM 674 C C . ARG A 1 88 ? -0.290 -5.179 12.532 1.00 98.19 88 ARG A C 1
ATOM 676 O O . ARG A 1 88 ? -1.273 -4.721 13.108 1.00 98.19 88 ARG A O 1
ATOM 683 N N . TYR A 1 89 ? -0.370 -5.983 11.482 1.00 98.56 89 TYR A N 1
ATOM 684 C CA . TYR A 1 89 ? -1.634 -6.320 10.856 1.00 98.56 89 TYR A CA 1
ATOM 685 C C . TYR A 1 89 ? -1.821 -7.833 10.777 1.00 98.56 89 TYR A C 1
ATOM 687 O O . TYR A 1 89 ? -0.872 -8.622 10.783 1.00 98.56 89 TYR A O 1
ATOM 695 N N . GLU A 1 90 ? -3.074 -8.249 10.721 1.00 98.38 90 GLU A N 1
ATOM 696 C CA . GLU A 1 90 ? -3.474 -9.626 10.482 1.00 98.38 90 GLU A CA 1
ATOM 697 C C . GLU A 1 90 ? -4.266 -9.704 9.181 1.00 98.38 90 GLU A C 1
ATOM 699 O O . GLU A 1 90 ? -5.101 -8.844 8.893 1.00 98.38 90 GLU A O 1
ATOM 704 N N . ARG A 1 91 ? -3.988 -10.726 8.366 1.00 98.00 91 ARG A N 1
ATOM 705 C CA . ARG A 1 91 ? -4.741 -10.953 7.132 1.00 98.00 91 ARG A CA 1
ATOM 706 C C . ARG A 1 91 ? -6.142 -11.436 7.497 1.00 98.00 91 ARG A C 1
ATOM 708 O O . ARG A 1 91 ? -6.303 -12.566 7.945 1.00 98.00 91 ARG A O 1
ATOM 715 N N . ALA A 1 92 ? -7.136 -10.588 7.267 1.00 98.19 92 ALA A N 1
ATOM 716 C CA . ALA A 1 92 ? -8.527 -10.851 7.609 1.00 98.19 92 ALA A CA 1
ATOM 717 C C . ALA A 1 92 ? -9.282 -11.572 6.487 1.00 98.19 92 ALA A C 1
ATOM 719 O O . ALA A 1 92 ? -10.115 -12.433 6.761 1.00 98.19 92 ALA A O 1
ATOM 720 N N . ALA A 1 93 ? -9.003 -11.232 5.226 1.00 97.88 93 ALA A N 1
ATOM 721 C CA . ALA A 1 93 ? -9.695 -11.819 4.084 1.00 97.88 93 ALA A CA 1
ATOM 722 C C . ALA A 1 93 ? -8.856 -11.773 2.804 1.00 97.88 93 ALA A C 1
ATOM 724 O O . ALA A 1 93 ? -7.920 -10.983 2.672 1.00 97.88 93 ALA A O 1
ATOM 725 N N . VAL A 1 94 ? -9.251 -12.618 1.856 1.00 98.12 94 VAL A N 1
ATOM 726 C CA . VAL A 1 94 ? -8.879 -12.528 0.445 1.00 98.12 94 VAL A CA 1
ATOM 727 C C . VAL A 1 94 ? -10.185 -12.481 -0.336 1.00 98.12 94 VAL A C 1
ATOM 729 O O . VAL A 1 94 ? -11.023 -13.367 -0.165 1.00 98.12 94 VAL A O 1
ATOM 732 N N . ILE A 1 95 ? -10.379 -11.443 -1.141 1.00 96.56 95 ILE A N 1
ATOM 733 C CA . ILE A 1 95 ? -11.566 -11.267 -1.981 1.00 96.56 95 ILE A CA 1
ATOM 734 C C . ILE A 1 95 ? -11.071 -11.036 -3.399 1.00 96.56 95 ILE A C 1
ATOM 736 O O . ILE A 1 95 ? -10.536 -9.970 -3.685 1.00 96.56 95 ILE A O 1
ATOM 740 N N . GLU A 1 96 ? -11.242 -12.032 -4.270 1.00 96.19 96 GLU A N 1
ATOM 741 C CA . GLU A 1 96 ? -10.704 -12.009 -5.635 1.00 96.19 96 GLU A CA 1
ATOM 742 C C . GLU A 1 96 ? -9.210 -11.625 -5.648 1.00 96.19 96 GLU A C 1
ATOM 744 O O . GLU A 1 96 ? -8.369 -12.396 -5.183 1.00 96.19 96 GLU A O 1
ATOM 749 N N . ASP A 1 97 ? -8.892 -10.426 -6.140 1.00 97.19 97 ASP A N 1
ATOM 750 C CA . ASP A 1 97 ? -7.541 -9.877 -6.263 1.00 97.19 97 ASP A CA 1
ATOM 751 C C . ASP A 1 97 ? -7.038 -9.104 -5.041 1.00 97.19 97 ASP A C 1
ATOM 753 O O . ASP A 1 97 ? -5.897 -8.645 -5.028 1.00 97.19 97 ASP A O 1
ATOM 757 N N . PHE A 1 98 ? -7.849 -8.980 -3.994 1.00 98.00 98 PHE A N 1
ATOM 758 C CA . PHE A 1 98 ? -7.545 -8.129 -2.851 1.00 98.00 98 PHE A CA 1
ATOM 759 C C . PHE A 1 98 ? -7.239 -8.946 -1.600 1.00 98.00 98 PHE A C 1
ATOM 761 O O . PHE A 1 98 ? -8.081 -9.695 -1.100 1.00 98.00 98 PHE A O 1
ATOM 768 N N . GLU A 1 99 ? -6.051 -8.745 -1.036 1.00 98.31 99 GLU A N 1
ATOM 769 C CA . GLU A 1 99 ? -5.728 -9.173 0.324 1.00 98.31 99 GLU A CA 1
ATOM 770 C C . GLU A 1 99 ? -6.020 -8.035 1.300 1.00 98.31 99 GLU A C 1
ATOM 772 O O . GLU A 1 99 ? -5.505 -6.926 1.157 1.00 98.31 99 GLU A O 1
ATOM 777 N N . ILE A 1 100 ? -6.840 -8.314 2.310 1.00 98.12 100 ILE A N 1
ATOM 778 C CA . ILE A 1 100 ? -7.248 -7.330 3.312 1.00 98.12 100 ILE A CA 1
ATOM 779 C C . ILE A 1 100 ? -6.542 -7.645 4.625 1.00 98.12 100 ILE A C 1
ATOM 781 O O . ILE A 1 100 ? -6.714 -8.723 5.200 1.00 98.12 100 ILE A O 1
ATOM 785 N N . TYR A 1 101 ? -5.790 -6.671 5.120 1.00 98.50 101 TYR A N 1
ATOM 786 C CA . TYR A 1 101 ? -5.086 -6.715 6.392 1.00 98.50 101 TYR A CA 1
ATOM 787 C C . TYR A 1 101 ? -5.709 -5.716 7.363 1.00 98.50 101 TYR A C 1
ATOM 789 O O . TYR A 1 101 ? -5.828 -4.535 7.039 1.00 98.50 101 TYR A O 1
ATOM 797 N N . LEU A 1 102 ? -6.087 -6.168 8.556 1.00 98.19 102 LEU A N 1
ATOM 798 C CA . LEU A 1 102 ? -6.657 -5.329 9.614 1.00 98.19 102 LEU A CA 1
ATOM 799 C C . LEU A 1 102 ? -5.643 -5.139 10.742 1.00 98.19 102 LEU A C 1
ATOM 801 O O . LEU A 1 102 ? -4.831 -6.027 10.995 1.00 98.19 102 LEU A O 1
ATOM 805 N N . GLY A 1 103 ? -5.660 -3.969 11.385 1.00 96.56 103 GLY A N 1
ATOM 806 C CA . GLY A 1 103 ? -4.806 -3.709 12.547 1.00 96.56 103 GLY A CA 1
ATOM 807 C C . GLY A 1 103 ? -5.095 -4.693 13.686 1.00 96.56 103 GLY A C 1
ATOM 808 O O . GLY A 1 103 ? -6.259 -5.020 13.921 1.00 96.56 103 GLY A O 1
ATOM 809 N N . ARG A 1 104 ? -4.034 -5.170 14.348 1.00 92.81 104 ARG A N 1
ATOM 810 C CA . ARG A 1 104 ? -4.123 -6.014 15.552 1.00 92.81 104 ARG A CA 1
ATOM 811 C C . ARG A 1 104 ? -4.602 -5.240 16.776 1.00 92.81 104 ARG A C 1
ATOM 813 O O . ARG A 1 104 ? -4.289 -4.030 16.863 1.00 92.81 104 ARG A O 1
#

Secondary structure (DSSP, 8-state):
-EEESS-THHHHHTT---SSS-SSSHHHHSTTTHHHHHHHHHHHHHHS--SEEEEESS---HHHHSSS--HHHHGGG-HHHHHHHHHHEEEEEEETTEEEEEE-